Protein AF-A0A6B2Q015-F1 (afdb_monomer_lite)

Organism: Acinetobacter baumannii (NCBI:txid470)

pLDDT: mean 89.02, std 8.99, range [46.47, 97.81]

Radius of gyration: 13.93 Å; chains: 1; bounding box: 43×23×27 Å

Structure (mmCIF, N/CA/C/O backbone):
data_AF-A0A6B2Q015-F1
#
_entry.id   AF-A0A6B2Q015-F1
#
loop_
_atom_site.group_PDB
_atom_site.id
_atom_site.type_symbol
_atom_site.label_atom_id
_atom_site.label_alt_id
_atom_site.label_comp_id
_atom_site.label_asym_id
_atom_site.label_entity_id
_atom_site.label_seq_id
_atom_site.pdbx_PDB_ins_code
_atom_site.Cartn_x
_atom_site.Cartn_y
_atom_site.Cartn_z
_atom_site.occupancy
_atom_site.B_iso_or_equiv
_atom_site.auth_seq_id
_atom_site.auth_comp_id
_atom_site.auth_asym_id
_atom_site.auth_atom_id
_atom_site.pdbx_PDB_model_num
ATOM 1 N N . MET A 1 1 ? 29.801 9.231 -4.662 1.00 46.47 1 MET A N 1
ATOM 2 C CA . MET A 1 1 ? 29.093 8.312 -3.740 1.00 46.47 1 MET A CA 1
ATOM 3 C C . MET A 1 1 ? 28.634 9.059 -2.480 1.00 46.47 1 MET A C 1
ATOM 5 O O . MET A 1 1 ? 29.102 8.763 -1.395 1.00 46.47 1 MET A O 1
ATOM 9 N N . SER A 1 2 ? 27.747 10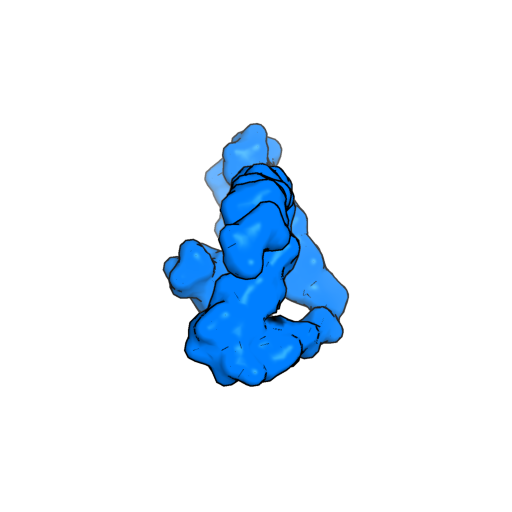.058 -2.608 1.00 50.88 2 SER A N 1
ATOM 10 C CA . SER A 1 2 ? 27.260 10.864 -1.461 1.00 50.88 2 SER A CA 1
ATOM 11 C C . SER A 1 2 ? 25.765 11.222 -1.550 1.00 50.88 2 SER A C 1
ATOM 13 O O . SER A 1 2 ? 25.249 11.926 -0.688 1.00 50.88 2 SER A O 1
ATOM 15 N N . THR A 1 3 ? 25.052 10.759 -2.579 1.00 56.38 3 THR A N 1
ATOM 16 C CA . THR A 1 3 ? 23.656 11.144 -2.862 1.00 56.38 3 THR A CA 1
ATOM 17 C C . THR A 1 3 ? 22.622 10.077 -2.493 1.00 56.38 3 THR A C 1
ATOM 19 O O . THR A 1 3 ? 21.431 10.371 -2.518 1.00 56.38 3 THR A O 1
ATOM 22 N N . ASP A 1 4 ? 23.045 8.868 -2.113 1.00 72.56 4 ASP A N 1
ATOM 23 C CA . ASP A 1 4 ? 22.126 7.732 -1.938 1.00 72.56 4 ASP A CA 1
ATOM 24 C C . ASP A 1 4 ? 21.489 7.663 -0.546 1.00 72.56 4 ASP A C 1
ATOM 26 O O . ASP A 1 4 ? 20.286 7.472 -0.439 1.00 72.56 4 ASP A O 1
ATOM 30 N N . ALA A 1 5 ? 22.225 7.942 0.535 1.00 85.00 5 ALA A N 1
ATOM 31 C CA . ALA A 1 5 ? 21.680 7.787 1.891 1.00 85.00 5 ALA A CA 1
ATOM 32 C C . ALA A 1 5 ? 20.494 8.727 2.192 1.00 85.00 5 ALA A C 1
ATOM 34 O O . ALA A 1 5 ? 19.517 8.329 2.827 1.00 85.00 5 ALA A O 1
ATOM 35 N N . ALA A 1 6 ? 20.561 9.979 1.723 1.00 89.75 6 ALA A N 1
ATOM 36 C CA . ALA A 1 6 ? 19.470 10.941 1.885 1.00 89.75 6 ALA A CA 1
ATOM 37 C C . ALA A 1 6 ? 18.249 10.560 1.033 1.00 89.75 6 ALA A C 1
ATOM 39 O O . ALA A 1 6 ? 17.112 10.667 1.493 1.00 89.75 6 ALA A O 1
ATOM 40 N N . ARG A 1 7 ? 18.491 10.066 -0.185 1.00 88.69 7 ARG A N 1
ATOM 41 C CA . ARG A 1 7 ? 17.456 9.587 -1.101 1.00 88.69 7 ARG A CA 1
ATOM 42 C C . ARG A 1 7 ? 16.745 8.355 -0.547 1.00 88.69 7 ARG A C 1
ATOM 44 O O . ARG A 1 7 ? 15.520 8.332 -0.516 1.00 88.69 7 ARG A O 1
ATOM 51 N N . ASP A 1 8 ? 17.494 7.370 -0.070 1.00 89.88 8 ASP A N 1
ATOM 52 C CA . ASP A 1 8 ? 16.949 6.138 0.500 1.00 89.88 8 ASP A CA 1
ATOM 53 C C . ASP A 1 8 ? 16.131 6.426 1.756 1.00 89.88 8 ASP A C 1
ATOM 55 O O . ASP A 1 8 ? 15.073 5.835 1.970 1.00 89.88 8 ASP A O 1
ATOM 59 N N . LYS A 1 9 ? 16.585 7.383 2.574 1.00 92.88 9 LYS A N 1
ATOM 60 C CA . LYS A 1 9 ? 15.819 7.851 3.729 1.00 92.88 9 LYS A CA 1
ATOM 61 C C . LYS A 1 9 ? 14.496 8.491 3.304 1.00 92.88 9 LYS A C 1
ATOM 63 O O . LYS A 1 9 ? 13.473 8.163 3.893 1.00 92.88 9 LYS A O 1
ATOM 68 N N . ALA A 1 10 ? 14.501 9.352 2.285 1.00 92.56 10 ALA A N 1
ATOM 69 C CA . ALA A 1 10 ? 13.278 9.964 1.766 1.00 92.56 10 ALA A CA 1
ATOM 70 C C . ALA A 1 10 ? 12.302 8.913 1.209 1.00 92.56 10 ALA A C 1
ATOM 72 O O . ALA A 1 10 ? 11.124 8.943 1.541 1.00 92.56 10 ALA A O 1
ATOM 73 N N . ILE A 1 11 ? 12.803 7.935 0.443 1.00 93.12 11 ILE A N 1
ATOM 74 C CA . ILE A 1 11 ? 11.997 6.822 -0.086 1.00 93.12 11 ILE A CA 1
ATOM 75 C C . ILE A 1 11 ? 11.362 6.018 1.049 1.00 93.12 11 ILE A C 1
ATOM 77 O O . ILE A 1 11 ? 10.193 5.660 0.954 1.00 93.12 11 ILE A O 1
ATOM 81 N N . ARG A 1 12 ? 12.113 5.733 2.121 1.00 92.44 12 ARG A N 1
ATOM 82 C CA . ARG A 1 12 ? 11.587 5.000 3.281 1.00 92.44 12 ARG A CA 1
ATOM 83 C C . ARG A 1 12 ? 10.481 5.762 3.999 1.00 92.44 12 ARG A C 1
ATOM 85 O O . ARG A 1 12 ? 9.501 5.132 4.370 1.00 92.44 12 ARG A O 1
ATOM 92 N N . ILE A 1 13 ? 10.648 7.069 4.199 1.00 94.44 13 ILE A N 1
ATOM 93 C CA . ILE A 1 13 ? 9.633 7.909 4.848 1.00 94.44 13 ILE A CA 1
ATOM 94 C C . ILE A 1 13 ? 8.353 7.903 4.007 1.00 94.44 13 ILE A C 1
ATOM 96 O O . ILE A 1 13 ? 7.296 7.544 4.511 1.00 94.44 13 ILE A O 1
ATOM 100 N N . GLU A 1 14 ? 8.467 8.180 2.707 1.00 93.81 14 GLU A N 1
ATOM 101 C CA . GLU A 1 14 ? 7.315 8.207 1.800 1.00 93.81 14 GLU A CA 1
ATOM 102 C C . GLU A 1 14 ? 6.603 6.847 1.734 1.00 93.81 14 GLU A C 1
ATOM 104 O O . GLU A 1 14 ? 5.383 6.760 1.822 1.00 93.81 14 GLU A O 1
ATOM 109 N N . ALA A 1 15 ? 7.364 5.754 1.640 1.00 93.12 15 ALA A N 1
ATOM 110 C CA . ALA A 1 15 ? 6.819 4.400 1.587 1.00 93.12 15 ALA A CA 1
ATOM 111 C C . ALA A 1 15 ? 6.075 3.971 2.863 1.00 93.12 15 ALA A C 1
ATOM 113 O O . ALA A 1 15 ? 5.257 3.055 2.802 1.00 93.12 15 ALA A O 1
ATOM 114 N N . GLN A 1 16 ? 6.372 4.585 4.011 1.00 90.31 16 GLN A N 1
ATOM 115 C CA . GLN A 1 16 ? 5.666 4.323 5.267 1.00 90.31 16 GLN A CA 1
ATOM 116 C C . GLN A 1 16 ? 4.319 5.051 5.340 1.00 90.31 16 GLN A C 1
ATOM 118 O O . GLN A 1 16 ? 3.425 4.595 6.053 1.00 90.31 16 GLN A O 1
ATOM 123 N N . GLU A 1 17 ? 4.171 6.162 4.617 1.00 91.50 17 GLU A N 1
ATOM 124 C CA . GLU A 1 17 ? 2.965 6.994 4.632 1.00 91.50 17 GLU A CA 1
ATOM 125 C C . GLU A 1 17 ? 2.025 6.697 3.453 1.00 91.50 17 GLU A C 1
ATOM 127 O O . GLU A 1 17 ? 0.805 6.759 3.622 1.00 91.50 17 GLU A O 1
ATOM 132 N N . ASP A 1 18 ? 2.572 6.331 2.288 1.00 92.44 18 ASP A N 1
ATOM 133 C CA . ASP A 1 18 ? 1.826 6.075 1.054 1.00 92.44 18 ASP A CA 1
ATOM 134 C C . ASP A 1 18 ? 2.087 4.659 0.493 1.00 92.44 18 ASP A C 1
ATOM 136 O O . ASP A 1 18 ? 3.109 4.357 -0.139 1.00 92.44 18 ASP A O 1
ATOM 140 N N . LEU A 1 19 ? 1.085 3.786 0.654 1.00 93.00 19 LEU A N 1
ATOM 141 C CA . LEU A 1 19 ? 1.088 2.426 0.110 1.00 93.00 19 LEU A CA 1
ATOM 142 C C . LEU A 1 19 ? 1.139 2.398 -1.426 1.00 93.00 19 LEU A C 1
ATOM 144 O O . LEU A 1 19 ? 1.696 1.467 -2.020 1.00 93.00 19 LEU A O 1
ATOM 148 N N . TYR A 1 20 ? 0.551 3.384 -2.100 1.00 92.50 20 TYR A N 1
ATOM 149 C CA . TYR A 1 20 ? 0.594 3.472 -3.552 1.00 92.50 20 TYR A CA 1
ATOM 150 C C . TYR A 1 20 ? 2.008 3.803 -4.033 1.00 92.50 20 TYR A C 1
ATOM 152 O O . TYR A 1 20 ? 2.524 3.133 -4.937 1.00 92.50 20 TYR A O 1
ATOM 160 N N . PHE A 1 21 ? 2.682 4.759 -3.389 1.00 93.12 21 PHE A N 1
ATOM 161 C CA . PHE A 1 21 ? 4.098 5.018 -3.636 1.00 93.12 21 PHE A CA 1
ATOM 162 C C . PHE A 1 21 ? 4.944 3.759 -3.415 1.00 93.12 21 PHE A C 1
ATOM 164 O O . PHE A 1 21 ? 5.693 3.367 -4.319 1.00 93.12 21 PHE A O 1
ATOM 171 N N . PHE A 1 22 ? 4.767 3.092 -2.270 1.00 93.00 22 PHE A N 1
ATOM 172 C CA . PHE A 1 22 ? 5.476 1.855 -1.939 1.00 93.00 22 PHE A CA 1
ATOM 173 C C . PHE A 1 22 ? 5.273 0.773 -3.002 1.00 93.00 22 PHE A C 1
ATOM 175 O O . PHE A 1 22 ? 6.247 0.209 -3.499 1.00 93.00 22 PHE A O 1
ATOM 182 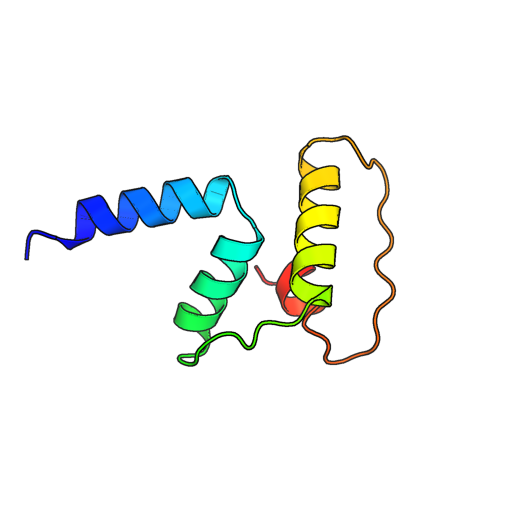N N . THR A 1 23 ? 4.029 0.547 -3.434 1.00 91.56 23 THR A N 1
ATOM 183 C CA . THR A 1 23 ? 3.692 -0.433 -4.476 1.00 91.56 23 THR A CA 1
ATOM 184 C C . THR A 1 23 ? 4.462 -0.161 -5.766 1.00 91.56 23 THR A C 1
ATOM 186 O O . THR A 1 23 ? 5.091 -1.060 -6.323 1.00 91.56 23 THR A O 1
ATOM 189 N N . ARG A 1 24 ? 4.458 1.088 -6.253 1.00 90.62 24 ARG A N 1
ATOM 190 C CA . ARG A 1 24 ? 5.177 1.444 -7.489 1.00 90.62 24 ARG A CA 1
ATOM 191 C C . ARG A 1 24 ? 6.682 1.257 -7.343 1.00 90.62 24 ARG A C 1
ATOM 193 O O . ARG A 1 24 ? 7.333 0.822 -8.295 1.00 90.62 24 ARG A O 1
ATOM 200 N N . TYR A 1 25 ? 7.221 1.630 -6.184 1.00 91.31 25 TYR A N 1
ATOM 201 C CA . TYR A 1 25 ? 8.640 1.513 -5.889 1.00 91.31 25 TYR A CA 1
ATOM 202 C C . TYR A 1 25 ? 9.062 0.043 -5.860 1.00 91.31 25 TYR A C 1
ATOM 204 O O . TYR A 1 25 ? 9.902 -0.365 -6.657 1.00 91.31 25 TYR A O 1
ATOM 212 N N . MET A 1 26 ? 8.406 -0.777 -5.037 1.00 89.69 26 MET A N 1
ATOM 213 C CA . MET A 1 26 ? 8.712 -2.201 -4.907 1.00 89.69 26 MET A CA 1
ATOM 214 C C . MET A 1 26 ? 8.524 -2.958 -6.209 1.00 89.69 26 MET A C 1
ATOM 216 O O . MET A 1 26 ? 9.334 -3.820 -6.542 1.00 89.69 26 MET A O 1
ATOM 220 N N . PHE A 1 27 ? 7.499 -2.617 -6.983 1.00 88.50 27 PHE A N 1
ATOM 221 C CA . PHE A 1 27 ? 7.297 -3.235 -8.280 1.00 88.50 27 PHE A CA 1
ATOM 222 C C . PHE A 1 27 ? 8.451 -2.936 -9.239 1.00 88.50 27 PHE A C 1
ATOM 224 O O . PHE A 1 27 ? 8.953 -3.844 -9.900 1.00 88.50 27 PHE A O 1
ATOM 231 N N . LYS A 1 28 ? 8.917 -1.683 -9.279 1.00 89.25 28 LYS A N 1
ATOM 232 C CA . LYS A 1 28 ? 10.075 -1.300 -10.089 1.00 89.25 28 LYS A CA 1
ATOM 233 C C . LYS A 1 28 ? 11.339 -2.035 -9.635 1.00 89.25 28 LYS A C 1
ATOM 235 O O . LYS A 1 28 ? 12.038 -2.579 -10.485 1.00 89.25 28 LYS A O 1
ATOM 240 N N . GLU A 1 29 ? 11.599 -2.084 -8.330 1.00 88.19 29 GLU A N 1
ATOM 241 C CA . GLU A 1 29 ? 12.787 -2.740 -7.770 1.00 88.19 29 GLU A CA 1
ATOM 242 C C . GLU A 1 29 ? 12.764 -4.267 -7.967 1.00 88.19 29 GLU A C 1
ATOM 244 O O . GLU A 1 29 ? 13.786 -4.861 -8.297 1.00 88.19 29 GLU A O 1
ATOM 249 N N . ARG A 1 30 ? 11.600 -4.922 -7.832 1.00 86.69 30 ARG A N 1
ATOM 250 C CA . ARG A 1 30 ? 11.469 -6.388 -7.969 1.00 86.69 30 ARG A CA 1
ATOM 251 C C .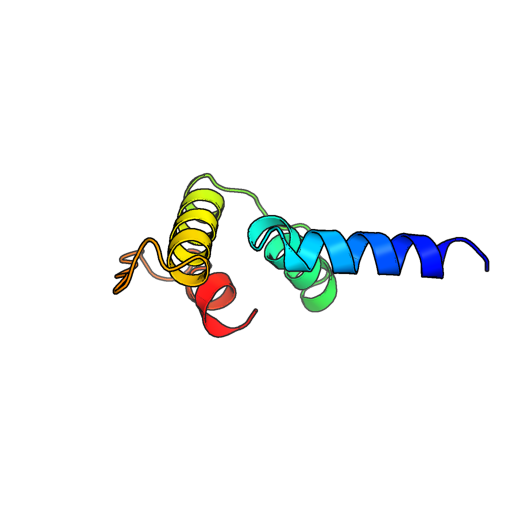 ARG A 1 30 ? 11.364 -6.862 -9.419 1.00 86.69 30 ARG A C 1
ATOM 253 O O . ARG A 1 30 ? 11.858 -7.938 -9.745 1.00 86.69 30 ARG A O 1
ATOM 260 N N . ARG A 1 31 ? 10.657 -6.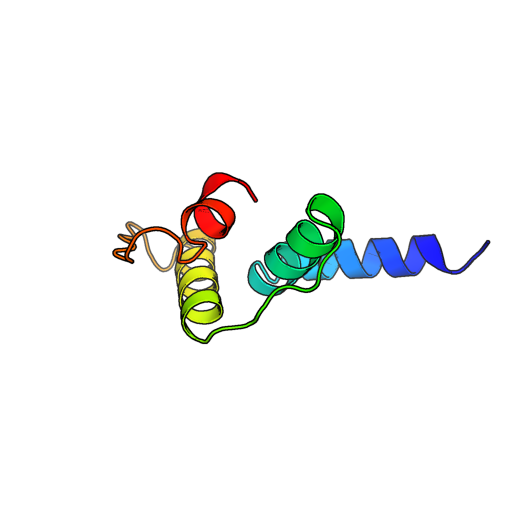123 -10.282 1.00 83.44 31 ARG A N 1
ATOM 261 C CA . ARG A 1 31 ? 10.312 -6.564 -11.649 1.00 83.44 31 ARG A CA 1
ATOM 262 C C . ARG A 1 31 ? 11.140 -5.882 -12.738 1.00 83.44 31 ARG A C 1
ATOM 264 O O . ARG A 1 31 ? 11.133 -6.354 -13.870 1.00 83.44 31 ARG A O 1
ATOM 271 N N . GLY A 1 32 ? 11.826 -4.781 -12.430 1.00 83.06 32 GLY A N 1
ATOM 272 C CA . GLY A 1 32 ? 12.705 -4.075 -13.366 1.00 83.06 32 GLY A CA 1
ATOM 273 C C . GLY A 1 32 ? 11.994 -3.220 -14.423 1.00 83.06 32 GLY A C 1
ATOM 274 O O . GLY A 1 32 ? 12.662 -2.616 -15.259 1.00 83.06 32 GLY A O 1
ATOM 275 N N . TYR A 1 33 ? 10.660 -3.118 -14.398 1.00 83.50 33 TYR A N 1
ATOM 276 C CA . TYR A 1 33 ? 9.894 -2.245 -15.294 1.00 83.50 33 TYR A CA 1
ATOM 277 C C . TYR A 1 33 ? 8.940 -1.323 -14.533 1.00 83.50 33 TYR A C 1
ATOM 279 O O . TYR A 1 33 ? 8.598 -1.547 -13.372 1.00 83.50 33 TYR A O 1
ATOM 287 N N . LYS A 1 34 ? 8.540 -0.227 -15.190 1.00 79.75 34 LYS A N 1
ATOM 288 C CA . LYS A 1 34 ? 7.680 0.794 -14.585 1.00 79.75 34 LYS A CA 1
ATOM 289 C C . LYS A 1 34 ? 6.273 0.242 -14.358 1.00 79.75 34 LYS A C 1
ATOM 291 O O . LYS A 1 34 ? 5.686 -0.367 -15.248 1.00 79.75 34 LYS A O 1
ATOM 296 N N . TRP A 1 35 ? 5.728 0.523 -13.180 1.00 83.06 35 TRP A N 1
ATOM 297 C CA . TRP A 1 35 ? 4.333 0.253 -12.855 1.00 83.06 35 TRP A CA 1
ATOM 298 C C . TRP A 1 35 ? 3.392 0.969 -13.829 1.00 83.06 35 TRP A C 1
ATOM 300 O O . TRP A 1 35 ? 3.481 2.189 -13.997 1.00 83.06 35 TRP A O 1
ATOM 310 N N . MET A 1 36 ? 2.471 0.225 -14.442 1.00 84.44 36 MET A N 1
ATOM 311 C CA . MET A 1 36 ? 1.392 0.814 -15.234 1.00 84.44 36 MET A CA 1
ATOM 312 C C . MET A 1 36 ? 0.268 1.252 -14.301 1.00 84.44 36 MET A C 1
ATOM 314 O O . MET A 1 36 ? -0.487 0.440 -13.763 1.00 84.44 36 MET A O 1
ATOM 318 N N . GLN A 1 37 ? 0.177 2.562 -14.096 1.00 82.50 37 GLN A N 1
ATOM 319 C CA . GLN A 1 37 ? -0.866 3.159 -13.281 1.00 82.50 37 GLN A CA 1
ATOM 320 C C . GLN A 1 37 ? -2.237 2.975 -13.932 1.00 82.50 37 GLN A C 1
ATOM 322 O O . GLN A 1 37 ? -2.427 3.230 -15.118 1.00 82.50 37 GLN A O 1
ATOM 327 N N . ASN A 1 38 ? -3.200 2.568 -13.114 1.00 88.50 38 ASN A N 1
ATOM 328 C CA . ASN A 1 38 ? -4.607 2.522 -13.463 1.00 88.50 38 ASN A CA 1
ATOM 329 C C . ASN A 1 38 ? -5.409 2.996 -12.242 1.00 88.50 38 ASN A C 1
ATOM 331 O O . ASN A 1 38 ? -4.926 2.881 -11.113 1.00 88.50 38 ASN A O 1
ATOM 335 N N . TRP A 1 39 ? -6.602 3.548 -12.459 1.00 91.25 39 TRP A N 1
ATOM 336 C CA . TRP A 1 39 ? -7.410 4.188 -11.415 1.00 91.25 39 TRP A CA 1
ATOM 337 C C . TRP A 1 39 ? -7.707 3.233 -10.250 1.00 91.25 39 TRP A C 1
ATOM 339 O O . TRP A 1 39 ? -7.574 3.606 -9.091 1.00 91.25 39 TRP A O 1
ATOM 349 N N . HIS A 1 40 ? -7.995 1.965 -10.549 1.00 90.69 40 HIS A N 1
ATOM 350 C CA . HIS A 1 40 ? -8.337 0.970 -9.533 1.00 90.69 40 HIS A CA 1
ATOM 351 C C . HIS A 1 40 ? -7.168 0.624 -8.601 1.00 90.69 40 HIS A C 1
ATOM 353 O O . HIS A 1 40 ? -7.402 0.207 -7.472 1.00 90.69 40 HIS A O 1
ATOM 359 N N . HIS A 1 41 ? -5.913 0.797 -9.034 1.00 91.94 41 HIS A N 1
ATOM 360 C CA . HIS A 1 41 ? -4.762 0.587 -8.154 1.00 91.94 41 HIS A CA 1
ATOM 361 C C . HIS A 1 41 ? -4.737 1.625 -7.025 1.00 91.94 41 HIS A C 1
ATOM 363 O O . HIS A 1 41 ? -4.456 1.268 -5.885 1.00 91.94 41 HIS A O 1
ATOM 369 N N . LEU A 1 42 ? -5.070 2.882 -7.341 1.00 92.06 42 LEU A N 1
ATOM 370 C CA . LEU A 1 42 ? -5.175 3.948 -6.348 1.00 92.06 42 LEU A CA 1
ATOM 371 C C . LEU A 1 42 ? -6.318 3.655 -5.369 1.00 92.06 42 LEU A C 1
ATOM 373 O O . LEU A 1 42 ? -6.094 3.653 -4.166 1.00 92.06 42 LEU A O 1
ATOM 377 N N . GLU A 1 43 ? -7.500 3.302 -5.879 1.00 94.25 43 GLU A N 1
ATOM 378 C CA . GLU A 1 43 ? -8.668 2.969 -5.047 1.00 94.25 43 GLU A CA 1
ATOM 379 C C . GLU A 1 43 ? -8.405 1.802 -4.084 1.00 94.25 43 GLU A C 1
ATOM 381 O O . GLU A 1 43 ? -8.797 1.848 -2.918 1.00 94.25 43 GLU A O 1
ATOM 386 N N . ILE A 1 44 ? -7.710 0.754 -4.544 1.00 94.44 44 ILE A N 1
ATOM 387 C CA . ILE A 1 44 ? -7.347 -0.380 -3.685 1.00 94.44 44 ILE A CA 1
ATOM 388 C C . ILE A 1 44 ? -6.372 0.063 -2.588 1.00 94.44 44 ILE A C 1
ATOM 390 O O . ILE A 1 44 ? -6.575 -0.292 -1.426 1.00 94.44 44 ILE A O 1
ATOM 394 N N . CYS A 1 45 ? -5.335 0.833 -2.931 1.00 94.81 45 CYS A N 1
ATOM 395 C CA . CYS A 1 45 ? -4.371 1.327 -1.948 1.00 94.81 45 CYS A CA 1
ATOM 396 C C . CYS A 1 45 ? -5.035 2.241 -0.911 1.00 94.81 45 CYS A C 1
ATOM 398 O O . CYS A 1 45 ? -4.818 2.052 0.282 1.00 94.81 45 CYS A O 1
ATOM 400 N N . GLU A 1 46 ? -5.895 3.165 -1.338 1.00 94.81 46 GLU A N 1
ATOM 401 C CA . GLU A 1 46 ? -6.647 4.047 -0.440 1.00 94.81 46 GLU A CA 1
ATOM 402 C C . GLU A 1 46 ? -7.571 3.257 0.496 1.00 94.81 46 GLU A C 1
ATOM 404 O O . GLU A 1 46 ? -7.599 3.495 1.706 1.00 94.81 46 GLU A O 1
ATOM 409 N N . ALA A 1 47 ? -8.293 2.260 -0.025 1.00 95.81 47 ALA A N 1
ATOM 410 C CA . ALA A 1 47 ? -9.136 1.394 0.796 1.00 95.81 47 ALA A CA 1
ATOM 411 C C . ALA A 1 47 ? -8.319 0.619 1.846 1.00 95.81 47 ALA A C 1
ATOM 413 O O . ALA A 1 47 ? -8.743 0.513 2.998 1.00 95.81 47 ALA A O 1
ATOM 414 N N . LEU A 1 48 ? -7.138 0.115 1.478 1.00 95.50 48 LEU A N 1
ATOM 415 C CA . LEU A 1 48 ? -6.220 -0.555 2.404 1.00 95.50 48 LEU A CA 1
ATOM 416 C C . LEU A 1 48 ? -5.642 0.415 3.444 1.00 95.50 48 LEU A C 1
ATOM 418 O O . LEU A 1 48 ? -5.569 0.067 4.621 1.00 95.50 48 LEU A O 1
ATOM 422 N N . MET A 1 49 ? -5.312 1.648 3.057 1.00 95.62 49 MET A N 1
ATOM 423 C CA . MET A 1 49 ? -4.856 2.677 3.995 1.00 95.62 49 MET A CA 1
ATOM 424 C C . MET A 1 49 ? -5.943 3.050 5.007 1.00 95.62 49 MET A C 1
ATOM 426 O O . MET A 1 49 ? -5.638 3.241 6.181 1.00 95.62 49 MET A O 1
ATOM 430 N N . LYS A 1 50 ? -7.220 3.081 4.610 1.00 96.44 50 LYS A N 1
ATOM 431 C CA . LYS A 1 50 ? -8.345 3.261 5.548 1.00 96.44 50 LYS A CA 1
ATOM 432 C C . LYS A 1 50 ? -8.485 2.099 6.532 1.00 96.44 50 LYS A C 1
ATOM 434 O O . LYS A 1 50 ? -8.861 2.318 7.683 1.00 96.44 50 LYS A O 1
ATOM 439 N N . VAL A 1 51 ? -8.167 0.870 6.115 1.00 96.19 51 VAL A N 1
ATOM 440 C CA . VAL A 1 51 ? -8.080 -0.277 7.038 1.00 96.19 51 VAL A CA 1
ATOM 441 C C . VAL A 1 51 ? -6.927 -0.084 8.018 1.00 96.19 51 VAL A C 1
ATOM 443 O O . VAL A 1 51 ? -7.127 -0.224 9.222 1.00 96.19 51 VAL A O 1
ATOM 446 N N . TYR A 1 52 ? -5.749 0.301 7.525 1.00 94.06 52 TYR A N 1
ATOM 447 C CA . TYR A 1 52 ? -4.570 0.561 8.355 1.00 94.06 52 TYR A CA 1
ATOM 448 C C . TYR A 1 52 ? -4.808 1.672 9.392 1.00 94.06 52 TYR A C 1
ATOM 450 O O . TYR A 1 52 ? -4.448 1.518 10.556 1.00 94.06 52 TYR A O 1
ATOM 458 N N . ARG A 1 53 ? -5.490 2.758 9.003 1.00 95.50 53 ARG A N 1
ATOM 459 C CA . ARG A 1 53 ? -5.894 3.858 9.902 1.00 95.50 53 ARG A CA 1
ATOM 460 C C . ARG A 1 53 ? -7.022 3.477 10.874 1.00 95.50 53 ARG A C 1
ATOM 462 O O . ARG A 1 53 ? -7.354 4.262 11.756 1.00 95.50 53 ARG A O 1
ATOM 469 N N . GLY A 1 54 ? -7.627 2.297 10.725 1.00 96.56 54 GLY A N 1
ATOM 470 C CA . GLY A 1 54 ? -8.725 1.821 11.572 1.00 96.56 54 GLY A CA 1
ATOM 471 C C . GLY A 1 54 ? -10.109 2.382 11.220 1.00 96.56 54 GLY A C 1
ATOM 472 O O . GLY A 1 54 ? -11.075 2.100 11.931 1.00 96.56 54 GLY A O 1
ATOM 473 N N . GLU A 1 55 ? -10.237 3.130 10.121 1.00 97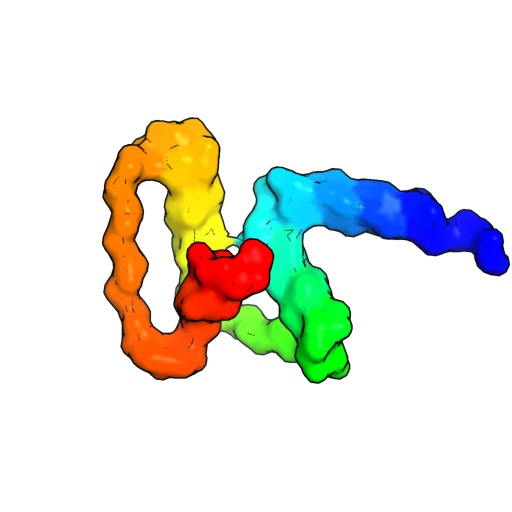.81 55 GLU A N 1
ATOM 474 C CA . GLU A 1 55 ? -11.513 3.666 9.622 1.00 97.81 55 GLU A CA 1
ATOM 475 C C . GLU A 1 55 ? -12.412 2.551 9.067 1.00 97.81 55 GLU A C 1
ATOM 477 O O . GLU A 1 55 ? -13.631 2.564 9.246 1.00 97.81 55 GLU A O 1
ATOM 482 N N . ILE A 1 56 ? -11.806 1.545 8.424 1.00 97.38 56 ILE A N 1
ATOM 483 C CA . ILE A 1 56 ? -12.495 0.358 7.911 1.00 97.38 56 ILE A CA 1
ATOM 484 C C . ILE A 1 56 ? -12.062 -0.864 8.718 1.00 97.38 56 ILE A C 1
ATOM 486 O O . ILE A 1 56 ? -10.934 -1.332 8.619 1.00 97.38 56 ILE A O 1
ATOM 490 N N . LYS A 1 57 ? -12.993 -1.443 9.481 1.00 95.88 57 LYS A N 1
ATOM 491 C CA . LYS A 1 57 ? -12.712 -2.637 10.302 1.00 95.88 57 LYS A CA 1
ATOM 492 C C . LYS A 1 57 ? -12.669 -3.937 9.496 1.00 95.88 57 LYS A C 1
ATOM 494 O O . LYS A 1 57 ? -12.024 -4.895 9.905 1.00 95.88 57 LYS A O 1
ATOM 499 N N . ARG A 1 58 ? -13.427 -4.006 8.398 1.00 96.38 58 ARG A N 1
ATOM 500 C CA . ARG A 1 58 ? -13.567 -5.188 7.534 1.00 96.38 58 ARG A CA 1
ATOM 501 C C . ARG A 1 58 ? -13.707 -4.723 6.088 1.00 96.38 58 ARG A C 1
ATOM 503 O O . ARG A 1 58 ? -14.695 -4.075 5.759 1.00 96.38 58 ARG A O 1
ATOM 510 N N . LEU A 1 59 ? -12.725 -5.048 5.252 1.00 95.75 59 LEU A N 1
ATOM 511 C CA . LEU A 1 59 ? -12.690 -4.696 3.832 1.00 95.75 59 LEU A CA 1
ATOM 512 C C . LEU A 1 59 ? -12.821 -5.958 2.973 1.00 95.75 59 LEU A C 1
ATOM 514 O O . LEU A 1 59 ? -12.150 -6.955 3.230 1.00 95.75 59 LEU A O 1
ATOM 518 N N . ILE A 1 60 ? -13.657 -5.897 1.935 1.00 95.00 60 ILE A N 1
ATOM 519 C CA . ILE A 1 60 ? -13.756 -6.926 0.894 1.00 95.00 60 ILE A CA 1
ATOM 520 C C . ILE A 1 60 ? -13.384 -6.270 -0.435 1.00 95.00 60 ILE A C 1
ATOM 522 O O . ILE A 1 60 ? -14.027 -5.311 -0.852 1.00 95.00 60 ILE A O 1
ATOM 526 N N . ILE A 1 61 ? -12.360 -6.798 -1.105 1.00 93.06 61 ILE A N 1
ATOM 527 C CA . ILE A 1 61 ? -11.906 -6.317 -2.415 1.00 93.06 61 ILE A CA 1
ATOM 528 C C . ILE A 1 61 ? -12.333 -7.335 -3.472 1.00 93.06 61 ILE A C 1
ATOM 530 O O . ILE A 1 61 ? -11.742 -8.411 -3.579 1.00 93.06 61 ILE A O 1
ATOM 534 N N . ASN A 1 62 ? -13.355 -6.996 -4.261 1.00 93.94 62 ASN A N 1
ATOM 535 C CA . ASN A 1 62 ? -13.823 -7.828 -5.368 1.00 93.94 62 ASN A CA 1
ATOM 536 C C . ASN A 1 62 ? -13.350 -7.254 -6.709 1.00 93.94 62 ASN A C 1
ATOM 538 O O . ASN A 1 62 ? -13.915 -6.288 -7.213 1.00 93.94 62 ASN A O 1
ATOM 542 N N . VAL A 1 63 ? -12.298 -7.845 -7.275 1.00 90.44 63 VAL A N 1
ATOM 543 C CA . VAL A 1 63 ? -11.712 -7.437 -8.558 1.00 90.44 63 VAL A CA 1
ATOM 544 C C . VAL A 1 63 ? -11.324 -8.702 -9.340 1.00 90.44 63 VAL A C 1
ATOM 546 O O . VAL A 1 63 ? -10.870 -9.670 -8.712 1.00 90.44 63 VAL A O 1
ATOM 549 N N . PRO A 1 64 ? -11.478 -8.735 -10.681 1.00 90.25 64 PRO A N 1
ATOM 550 C CA . PRO A 1 64 ? -11.163 -9.922 -11.476 1.00 90.25 64 PRO A CA 1
ATOM 551 C C . PRO A 1 64 ? -9.675 -10.340 -11.388 1.00 90.25 64 PRO A C 1
ATOM 553 O O . PRO A 1 64 ? -8.823 -9.595 -10.883 1.00 90.25 64 PRO A O 1
ATOM 556 N N . PRO A 1 65 ? -9.309 -11.546 -11.862 1.00 88.69 65 PRO A N 1
ATOM 557 C CA . PRO A 1 65 ? -7.917 -11.991 -11.861 1.00 88.69 65 PRO A CA 1
ATOM 558 C C . PRO A 1 65 ? -7.047 -11.129 -12.787 1.00 88.69 65 PRO A C 1
ATOM 560 O O . PRO A 1 65 ? -7.513 -10.653 -13.816 1.00 88.69 65 PRO A O 1
ATOM 563 N N . ARG A 1 66 ? -5.753 -10.999 -12.450 1.00 85.44 66 ARG A N 1
ATOM 564 C CA . ARG A 1 66 ? -4.730 -10.211 -13.182 1.00 85.44 66 ARG A CA 1
ATOM 565 C C . ARG A 1 66 ? -4.830 -8.680 -13.059 1.00 85.44 66 ARG A C 1
ATOM 567 O O . ARG A 1 66 ? -4.118 -7.979 -13.762 1.00 85.44 66 ARG A O 1
ATOM 574 N N . TYR A 1 67 ? -5.613 -8.165 -12.112 1.00 88.69 67 TYR A N 1
ATOM 575 C CA . TYR A 1 67 ? -5.714 -6.725 -11.803 1.00 88.69 67 TYR A CA 1
ATOM 576 C C . TYR A 1 67 ? -4.829 -6.310 -10.618 1.00 88.69 67 TYR A C 1
ATOM 578 O O . TYR A 1 67 ? -5.225 -5.515 -9.771 1.00 88.69 67 TYR A O 1
ATOM 586 N N . SER A 1 68 ? -3.661 -6.942 -10.481 1.00 87.81 68 SER A N 1
ATOM 587 C CA . SER A 1 68 ? -2.642 -6.628 -9.463 1.00 87.81 68 SER A CA 1
ATOM 588 C C . SER A 1 68 ? -3.068 -6.709 -7.986 1.00 87.81 68 SE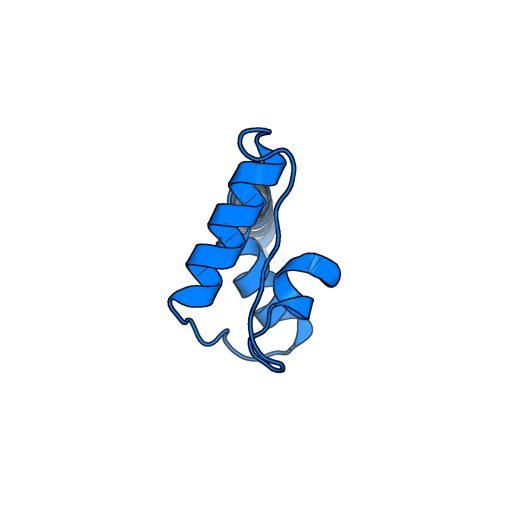R A C 1
ATOM 590 O O . SER A 1 68 ? -2.229 -6.524 -7.113 1.00 87.81 68 SER A O 1
ATOM 592 N N . LYS A 1 69 ? -4.324 -7.059 -7.670 1.00 90.12 69 LYS A N 1
ATOM 593 C CA . LYS A 1 69 ? -4.850 -7.108 -6.292 1.00 90.12 69 LYS A CA 1
ATOM 594 C C . LYS A 1 69 ? -4.016 -7.974 -5.341 1.00 90.12 69 LYS A C 1
ATOM 596 O O . LYS A 1 69 ? -3.877 -7.640 -4.175 1.00 90.12 69 LYS A O 1
ATOM 601 N N . THR A 1 70 ? -3.461 -9.082 -5.839 1.00 86.75 70 THR A N 1
ATOM 602 C CA . THR A 1 70 ? -2.616 -9.985 -5.043 1.00 86.75 70 THR A CA 1
ATOM 603 C C . THR A 1 70 ? -1.240 -9.376 -4.787 1.00 86.75 70 THR A C 1
ATOM 605 O O . THR A 1 70 ? -0.703 -9.536 -3.699 1.00 86.75 70 THR A O 1
ATOM 608 N N . GLU A 1 71 ? -0.689 -8.649 -5.761 1.00 87.81 71 GLU A N 1
ATOM 609 C CA . GLU A 1 71 ? 0.575 -7.933 -5.572 1.00 87.81 71 GLU A CA 1
ATOM 610 C C . GLU A 1 71 ? 0.396 -6.846 -4.501 1.00 87.81 71 GLU A C 1
ATOM 612 O O . GLU A 1 71 ? 1.147 -6.809 -3.536 1.00 87.81 71 GLU A O 1
ATOM 617 N N . ILE A 1 72 ? -0.676 -6.050 -4.615 1.00 90.69 72 ILE A N 1
ATOM 618 C CA . ILE A 1 72 ? -0.946 -4.912 -3.726 1.00 90.69 72 ILE A CA 1
ATOM 619 C C . ILE A 1 72 ? -1.290 -5.350 -2.295 1.00 90.69 72 ILE A C 1
ATOM 621 O O . ILE A 1 72 ? -0.769 -4.773 -1.347 1.00 90.69 72 ILE A O 1
ATOM 625 N N . ALA A 1 73 ? -2.180 -6.335 -2.128 1.00 89.81 73 ALA A N 1
ATOM 626 C CA . ALA A 1 73 ? -2.754 -6.665 -0.820 1.00 89.81 73 ALA A CA 1
ATOM 627 C C . ALA A 1 73 ? -2.049 -7.812 -0.073 1.00 89.81 73 ALA A C 1
ATOM 629 O O . ALA A 1 73 ? -2.388 -8.058 1.081 1.00 89.81 73 ALA A O 1
ATOM 630 N N . VAL A 1 74 ? -1.145 -8.561 -0.723 1.00 86.75 74 VAL A N 1
ATOM 631 C CA . VAL A 1 74 ? -0.543 -9.776 -0.130 1.00 86.75 74 VAL A CA 1
ATOM 632 C C . VAL A 1 74 ? 0.980 -9.828 -0.256 1.00 86.75 74 VAL A C 1
ATOM 634 O O . VAL A 1 74 ? 1.642 -10.237 0.689 1.00 86.75 74 VAL A O 1
ATOM 637 N N . ILE A 1 75 ? 1.544 -9.490 -1.420 1.00 85.75 75 ILE A N 1
ATOM 638 C CA . ILE A 1 75 ? 2.981 -9.692 -1.708 1.00 85.75 75 ILE A CA 1
ATOM 639 C C . ILE A 1 75 ? 3.857 -8.513 -1.252 1.00 85.75 75 ILE A C 1
ATOM 641 O O . ILE A 1 75 ? 5.057 -8.692 -1.006 1.00 85.75 75 ILE A O 1
ATOM 645 N N . ASN A 1 76 ? 3.286 -7.311 -1.241 1.00 79.62 76 ASN A N 1
ATOM 646 C CA . ASN A 1 76 ? 3.962 -6.068 -0.881 1.00 79.62 76 ASN A CA 1
ATOM 647 C C . ASN A 1 76 ? 4.509 -6.076 0.548 1.00 79.62 76 ASN A C 1
ATOM 649 O O . ASN A 1 76 ? 3.746 -6.423 1.473 1.00 79.62 76 ASN A O 1
#

Secondary structure (DSSP, 8-state):
--SHHHHHHHHHHHHHH-HHHHHHHHHHHHHSS-----HHHHHHHHHHHHHHTTS-SS------TTSSHHIIIII-

Foldseek 3Di:
DPPVPVVVVVLVVCVVQFLLSVLQVVCCVPVVDGDDDDPVSRVLRVQVVCCVVVVDVDDDDDDDPPPCNCVSPPVD

Sequence (76 aa):
MSTDAARDKAIRIEAQEDLYFFTRYMFKERRGYKWMQNWHHLEICEALMKVYRGEIKRLIINVPPRYSKTEIAVIN